Protein AF-A0A1J4TB23-F1 (afdb_monomer)

Organism: NCBI:txid1805146

Radius of gyration: 20.61 Å; Cα contacts (8 Å, |Δi|>4): 40; chains: 1; bounding box: 50×22×48 Å

Sequence (136 aa):
MDNKYSIIGLITKGLVIFFAFLVTYMAITGGWLDDIEKFMELLIPILIFGILFLIKLKLAYNDSKLRKIGNNIRIVLYLDYFDKIKFDFIIYLTPIAIILIPKIMGSENSLANIIQALVVFLIMFFWEKYIFNKEE

pLDDT: mean 73.36, std 10.82, range [39.34, 86.88]

Mean predicted aligned error: 14.03 Å

Secondary structure (DSSP, 8-state):
--HHHHHHHHHHHHHHHHHHHHHHHHHHHS-HHHHHHHHHHHHHHHHHHHHHHHHHHHHHHHHHHHHHHS--------S-HHHHHHHHHHHHHHHHHHHHHHHHTT----HHHHHHHHHHHHHHHHHHHHHHTT--

Solvent-accessible surface area (backbone atoms only — not comparable to full-atom values): 7717 Å² total; per-residue (Å²): 137,62,68,65,61,52,52,54,52,51,52,51,52,51,51,51,51,51,48,52,49,51,53,51,54,41,64,70,68,71,51,48,65,64,54,48,49,58,49,49,65,56,45,51,61,50,50,54,46,49,50,52,50,51,53,50,52,53,49,54,51,51,53,55,54,54,52,69,70,48,88,66,93,71,75,93,64,99,60,55,73,66,53,56,51,52,51,52,49,48,50,54,45,50,31,49,46,54,55,47,52,42,52,74,71,72,38,78,84,46,72,65,43,56,51,50,21,51,51,52,33,51,53,46,51,52,49,50,46,60,62,58,61,75,74,110

Foldseek 3Di:
DPVVVVVVVVVVVVVVVVVVVVVVVLVVVVCVPVVVVVVVVLVVLVVVLVVVLVVVVVVVVVVVVVCVVVVPPDDDDPQPVVNVVVLSVCLSVVLSCLQVVCVVVVHDRDPVSNVVSVVSSVVSVVVSCVVCVVVD

Structure (mmCIF, N/CA/C/O backbone):
data_AF-A0A1J4TB23-F1
#
_entry.id   AF-A0A1J4TB23-F1
#
loop_
_atom_site.group_PDB
_atom_site.id
_atom_site.type_symbol
_atom_site.label_atom_id
_atom_site.label_alt_id
_atom_site.label_comp_id
_atom_site.label_asym_id
_atom_site.label_entity_id
_atom_site.label_seq_id
_atom_site.pdbx_PDB_ins_code
_atom_site.Cartn_x
_atom_site.Cartn_y
_atom_site.Cartn_z
_atom_site.occupancy
_atom_site.B_iso_or_equiv
_atom_site.auth_seq_id
_atom_site.auth_comp_id
_atom_site.auth_asym_id
_atom_site.auth_atom_id
_atom_site.pdbx_PDB_model_num
ATOM 1 N N . MET A 1 1 ? 19.474 -1.660 27.752 1.00 54.38 1 MET A N 1
ATOM 2 C CA . MET A 1 1 ? 18.434 -1.029 26.897 1.00 54.38 1 MET A CA 1
ATOM 3 C C . MET A 1 1 ? 18.935 -0.914 25.447 1.00 54.38 1 MET A C 1
ATOM 5 O O . MET A 1 1 ? 18.445 -0.094 24.683 1.00 54.38 1 MET A O 1
ATOM 9 N N . ASP A 1 2 ? 19.864 -1.788 25.036 1.00 59.53 2 ASP A N 1
ATOM 10 C CA . ASP A 1 2 ? 20.794 -1.510 23.927 1.00 59.53 2 ASP A CA 1
ATOM 11 C C . ASP A 1 2 ? 20.466 -2.261 22.630 1.00 59.53 2 ASP A C 1
ATOM 13 O O . ASP A 1 2 ? 20.918 -1.891 21.549 1.00 59.53 2 ASP A O 1
ATOM 17 N N . ASN A 1 3 ? 19.613 -3.286 22.704 1.00 59.66 3 ASN A N 1
ATOM 18 C CA . ASN A 1 3 ? 19.351 -4.155 21.557 1.00 59.66 3 ASN A CA 1
ATOM 19 C C . ASN A 1 3 ? 18.455 -3.491 20.486 1.00 59.66 3 ASN A C 1
ATOM 21 O O . ASN A 1 3 ? 18.613 -3.738 19.294 1.00 59.66 3 ASN A O 1
ATOM 25 N N . LYS A 1 4 ? 17.548 -2.581 20.881 1.00 58.66 4 LYS A N 1
ATOM 26 C CA . LYS A 1 4 ? 16.651 -1.879 19.937 1.00 58.66 4 LYS A CA 1
ATOM 27 C C . LYS A 1 4 ? 17.391 -0.889 19.031 1.00 58.66 4 LYS A C 1
ATOM 29 O O . LYS A 1 4 ? 17.078 -0.813 17.846 1.00 58.66 4 LYS A O 1
ATOM 34 N N . TYR A 1 5 ? 18.381 -0.167 19.556 1.00 63.56 5 TYR A N 1
ATOM 35 C CA . TYR A 1 5 ? 19.152 0.809 18.775 1.00 63.56 5 TYR A CA 1
ATOM 36 C C . TYR A 1 5 ? 20.113 0.132 17.788 1.00 63.56 5 TYR A C 1
ATOM 38 O O . TYR A 1 5 ? 20.321 0.644 16.690 1.00 63.56 5 TYR A O 1
ATOM 46 N N . SER A 1 6 ? 20.611 -1.061 18.129 1.00 69.19 6 SER A N 1
ATOM 47 C CA . SER A 1 6 ? 21.417 -1.893 17.226 1.00 69.19 6 SER A CA 1
ATOM 48 C C . SER A 1 6 ? 20.612 -2.372 16.010 1.00 69.19 6 SER A C 1
ATOM 50 O O . SER A 1 6 ? 21.057 -2.231 14.872 1.00 69.19 6 SER A O 1
ATOM 52 N N . ILE A 1 7 ? 19.378 -2.843 16.228 1.00 74.12 7 ILE A N 1
ATOM 53 C CA . ILE A 1 7 ? 18.493 -3.322 15.152 1.00 74.12 7 ILE A CA 1
ATOM 54 C C . ILE A 1 7 ? 18.088 -2.177 14.213 1.00 74.12 7 ILE A C 1
ATOM 56 O O . ILE A 1 7 ? 18.168 -2.325 12.996 1.00 74.12 7 ILE A O 1
ATOM 60 N N . ILE A 1 8 ? 17.715 -1.011 14.754 1.00 77.62 8 ILE A N 1
ATOM 61 C CA . ILE A 1 8 ? 17.370 0.171 13.942 1.00 77.62 8 ILE A CA 1
ATOM 62 C C . ILE A 1 8 ? 18.583 0.640 13.121 1.00 77.62 8 ILE A C 1
ATOM 64 O O . ILE A 1 8 ? 18.438 0.986 11.947 1.00 77.62 8 ILE A O 1
ATOM 68 N N . GLY A 1 9 ? 19.785 0.598 13.704 1.00 80.06 9 GLY A N 1
ATOM 69 C CA . GLY A 1 9 ? 21.041 0.906 13.016 1.00 80.06 9 GLY A CA 1
ATOM 70 C C . GLY A 1 9 ? 21.375 -0.075 11.887 1.00 80.06 9 GLY A C 1
ATOM 71 O O . GLY A 1 9 ? 21.896 0.322 10.847 1.00 80.06 9 GLY A O 1
ATOM 72 N N . LEU A 1 10 ? 21.051 -1.357 12.061 1.00 82.50 10 LEU A N 1
ATOM 73 C CA . LEU A 1 10 ? 21.256 -2.382 11.040 1.00 82.50 10 LEU A CA 1
ATOM 74 C C . LEU A 1 10 ? 20.271 -2.217 9.871 1.00 82.50 10 LEU A C 1
ATOM 76 O O . LEU A 1 10 ? 20.676 -2.276 8.712 1.00 82.50 10 LEU A O 1
ATOM 80 N N . ILE A 1 11 ? 19.001 -1.925 10.175 1.00 82.38 11 ILE A N 1
ATOM 81 C CA . ILE A 1 11 ? 17.952 -1.661 9.176 1.00 82.38 11 ILE A CA 1
ATOM 82 C C . ILE A 1 11 ? 18.280 -0.406 8.360 1.00 82.38 11 ILE A C 1
ATOM 84 O O . ILE A 1 11 ? 18.194 -0.428 7.136 1.00 82.38 11 ILE A O 1
ATOM 88 N N . THR A 1 12 ? 18.701 0.678 9.016 1.00 83.75 12 THR A N 1
ATOM 89 C CA . THR A 1 12 ? 19.060 1.931 8.328 1.00 83.75 12 THR A CA 1
ATOM 90 C C . THR A 1 12 ? 20.279 1.765 7.428 1.00 83.75 12 THR A C 1
ATOM 92 O O . THR A 1 12 ? 20.247 2.209 6.284 1.00 83.75 12 THR A O 1
ATOM 95 N N . LYS A 1 13 ? 21.325 1.062 7.878 1.00 85.56 13 LYS A N 1
ATOM 96 C CA . LYS A 1 13 ? 22.486 0.741 7.029 1.00 85.56 13 LYS A CA 1
ATOM 97 C C . LYS A 1 13 ? 22.103 -0.143 5.842 1.00 85.56 13 LYS A C 1
ATOM 99 O O . LYS A 1 13 ? 22.542 0.126 4.728 1.00 85.56 13 LYS A O 1
ATOM 104 N N . GLY A 1 14 ? 21.255 -1.148 6.063 1.00 85.31 14 GLY A N 1
ATOM 105 C CA . GLY A 1 14 ? 20.725 -1.999 4.997 1.00 85.31 14 GLY A CA 1
ATOM 106 C C . GLY A 1 14 ? 19.942 -1.203 3.951 1.00 85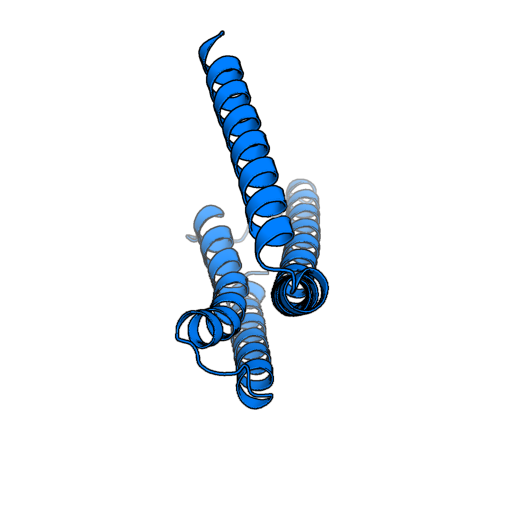.31 14 GLY A C 1
ATOM 107 O O . GLY A 1 14 ? 20.175 -1.370 2.758 1.00 85.31 14 GLY A O 1
ATOM 108 N N . LEU A 1 15 ? 19.085 -0.275 4.390 1.00 85.31 15 LEU A N 1
ATOM 109 C CA . LEU A 1 15 ? 18.337 0.617 3.501 1.00 85.31 15 LEU A CA 1
ATOM 110 C C . LEU A 1 15 ? 19.251 1.529 2.681 1.00 85.31 15 LEU A C 1
ATOM 112 O O . LEU A 1 15 ? 19.015 1.694 1.489 1.00 85.31 15 LEU A O 1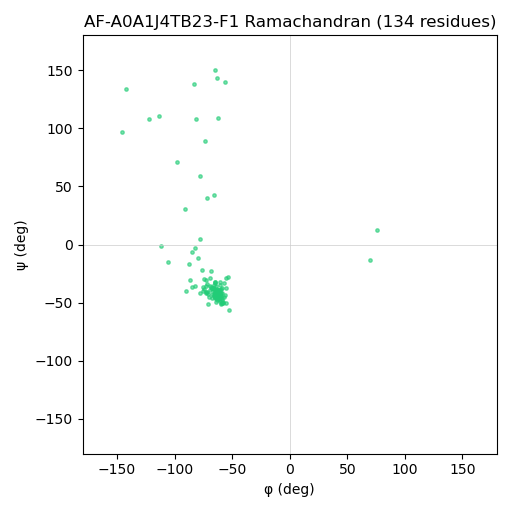
ATOM 116 N N . VAL A 1 16 ? 20.304 2.089 3.284 1.00 86.81 16 VAL A N 1
ATOM 117 C CA . VAL A 1 16 ? 21.268 2.947 2.573 1.00 86.81 16 VAL A CA 1
ATOM 118 C C . VAL A 1 16 ? 22.041 2.155 1.518 1.00 86.81 16 VAL A C 1
ATOM 120 O O . VAL A 1 16 ? 22.184 2.625 0.393 1.00 86.81 16 VAL A O 1
ATOM 123 N N . ILE A 1 17 ? 22.502 0.943 1.848 1.00 86.75 17 ILE A N 1
ATOM 124 C CA . ILE A 1 17 ? 23.205 0.064 0.898 1.00 86.75 17 ILE A CA 1
ATOM 125 C C . ILE A 1 17 ? 22.274 -0.341 -0.248 1.00 86.75 17 ILE A C 1
ATOM 127 O O . ILE A 1 17 ? 22.677 -0.300 -1.408 1.00 86.75 17 ILE A O 1
ATOM 131 N N . PHE A 1 18 ? 21.021 -0.678 0.063 1.00 82.00 18 PHE A N 1
ATOM 132 C CA . PHE A 1 18 ? 20.007 -0.990 -0.938 1.00 82.00 18 PHE A CA 1
ATOM 133 C C . PHE A 1 18 ? 19.760 0.198 -1.874 1.00 82.00 18 PHE A C 1
ATOM 135 O O . PHE A 1 18 ? 19.790 0.026 -3.088 1.00 82.00 18 PHE A O 1
ATOM 142 N N . PHE A 1 19 ? 19.609 1.411 -1.332 1.00 82.88 19 PHE A N 1
ATOM 143 C CA . PHE A 1 19 ? 19.437 2.626 -2.132 1.00 82.88 19 PHE A CA 1
ATOM 144 C C . PHE A 1 19 ? 20.651 2.912 -3.023 1.00 82.88 19 PHE A C 1
ATOM 146 O O . PHE A 1 19 ? 20.488 3.215 -4.200 1.00 82.88 19 PHE A O 1
ATOM 153 N N . ALA A 1 20 ? 21.867 2.776 -2.491 1.00 83.88 20 ALA A N 1
ATOM 154 C CA . ALA A 1 20 ? 23.099 2.982 -3.249 1.00 83.88 20 ALA A CA 1
ATOM 155 C C . ALA A 1 20 ? 23.254 1.964 -4.390 1.00 83.88 20 ALA A C 1
ATOM 157 O O . ALA A 1 20 ? 23.637 2.329 -5.503 1.00 83.88 20 ALA A O 1
ATOM 158 N N . PHE A 1 21 ? 22.917 0.698 -4.134 1.00 84.25 21 PHE A N 1
ATOM 159 C CA . PHE A 1 21 ? 22.884 -0.350 -5.151 1.00 84.25 21 PHE A CA 1
ATOM 160 C C . PHE A 1 21 ? 21.856 -0.040 -6.242 1.00 84.25 21 PHE A C 1
ATOM 162 O O . PHE A 1 21 ? 22.182 -0.126 -7.420 1.00 84.25 21 PHE A O 1
ATOM 169 N N . LEU A 1 22 ? 20.650 0.383 -5.860 1.00 78.75 22 LEU A N 1
ATOM 170 C CA . LEU A 1 22 ? 19.567 0.719 -6.784 1.00 78.75 22 LEU A CA 1
ATOM 171 C C . LEU A 1 22 ? 19.955 1.902 -7.684 1.00 78.75 22 LEU A C 1
ATOM 173 O O . LEU A 1 22 ? 19.815 1.815 -8.899 1.00 78.75 22 LEU A O 1
ATOM 177 N N . VAL A 1 23 ? 20.556 2.950 -7.111 1.00 78.25 23 VAL A N 1
ATOM 178 C CA . VAL A 1 23 ? 21.074 4.112 -7.857 1.00 78.25 23 VAL A CA 1
ATOM 179 C C . VAL A 1 23 ? 22.200 3.714 -8.814 1.00 78.25 23 VAL A C 1
ATOM 181 O O . VAL A 1 23 ? 22.232 4.177 -9.950 1.00 78.25 23 VAL A O 1
ATOM 184 N N . THR A 1 24 ? 23.112 2.839 -8.387 1.00 78.19 24 THR A N 1
ATOM 185 C CA . THR A 1 24 ? 24.252 2.410 -9.216 1.00 78.19 24 THR A CA 1
ATOM 186 C C . THR A 1 24 ? 23.804 1.478 -10.342 1.00 78.19 24 THR A C 1
ATOM 188 O O . THR A 1 24 ? 24.240 1.634 -11.478 1.00 78.19 24 THR A O 1
ATOM 191 N N . TYR A 1 25 ? 22.893 0.547 -10.055 1.00 77.25 25 TYR A N 1
ATOM 192 C CA . TYR A 1 25 ? 22.250 -0.305 -11.054 1.00 77.25 25 TYR A CA 1
ATOM 193 C C . TYR A 1 25 ? 21.515 0.539 -12.105 1.00 77.25 25 TYR A C 1
ATOM 195 O O . TYR A 1 25 ? 21.732 0.349 -13.299 1.00 77.25 25 TYR A O 1
ATOM 203 N N . MET A 1 26 ? 20.742 1.538 -11.662 1.00 68.00 26 MET A N 1
ATOM 204 C CA . MET A 1 26 ? 20.029 2.477 -12.536 1.00 68.00 26 MET A CA 1
ATOM 205 C C . MET A 1 26 ? 20.957 3.375 -13.367 1.00 68.00 26 MET A C 1
ATOM 207 O O . MET A 1 26 ? 20.626 3.716 -14.501 1.00 68.00 26 MET A O 1
ATOM 211 N N . ALA A 1 27 ? 22.125 3.753 -12.840 1.00 72.44 27 ALA A N 1
ATOM 212 C CA . ALA A 1 27 ? 23.111 4.538 -13.584 1.00 72.44 27 ALA A CA 1
ATOM 213 C C . ALA A 1 27 ? 23.768 3.738 -14.724 1.00 72.44 27 ALA A C 1
ATOM 215 O O . ALA A 1 27 ? 24.168 4.320 -15.730 1.00 72.44 27 ALA A O 1
ATOM 216 N N . ILE A 1 28 ? 23.871 2.412 -14.583 1.00 75.81 28 ILE A N 1
ATOM 217 C CA . ILE A 1 28 ? 24.505 1.525 -15.570 1.00 75.81 28 ILE A CA 1
ATOM 218 C C . ILE A 1 28 ? 23.545 1.175 -16.717 1.00 75.81 28 ILE A C 1
ATOM 220 O O . ILE A 1 28 ? 23.981 1.059 -17.860 1.00 75.81 28 ILE A O 1
ATOM 224 N N . THR A 1 29 ? 22.248 1.015 -16.446 1.00 70.81 29 THR A N 1
ATOM 225 C CA . THR A 1 29 ? 21.257 0.609 -17.460 1.00 70.81 29 THR A CA 1
ATOM 226 C C . THR A 1 29 ? 20.791 1.743 -18.375 1.00 70.81 29 THR A C 1
ATOM 228 O O . THR A 1 29 ? 20.169 1.467 -19.397 1.00 70.81 29 THR A O 1
ATOM 231 N N . GLY A 1 30 ? 21.094 3.009 -18.067 1.00 68.56 30 GLY A N 1
ATOM 232 C CA . GLY A 1 30 ? 20.860 4.160 -18.955 1.00 68.56 30 GLY A CA 1
ATOM 233 C C . GLY A 1 30 ? 19.388 4.552 -19.193 1.00 68.56 30 GLY A C 1
ATOM 234 O O . GLY A 1 30 ? 19.138 5.661 -19.654 1.00 68.56 30 GLY A O 1
ATOM 235 N N . GLY A 1 31 ? 18.420 3.705 -18.825 1.00 72.25 31 GLY A N 1
ATOM 236 C CA . GLY A 1 31 ? 16.964 3.919 -18.932 1.00 72.25 31 GLY A CA 1
ATOM 237 C C . GLY A 1 31 ? 16.312 4.552 -17.695 1.00 72.25 31 GLY A C 1
ATOM 238 O O . GLY A 1 31 ? 15.160 4.270 -17.381 1.00 72.25 31 GLY A O 1
ATOM 239 N N . TRP A 1 32 ? 17.054 5.383 -16.958 1.00 69.38 32 TRP A N 1
ATOM 240 C CA . TRP A 1 32 ? 16.665 5.905 -15.640 1.00 69.38 32 TRP A CA 1
ATOM 241 C C . TRP A 1 32 ? 15.306 6.618 -15.612 1.00 69.38 32 TRP A C 1
ATOM 243 O O . TRP A 1 32 ? 14.574 6.480 -14.637 1.00 69.38 32 TRP A O 1
ATOM 253 N N . LEU A 1 33 ? 14.953 7.360 -16.664 1.00 69.94 33 LEU A N 1
ATOM 254 C CA . LEU A 1 33 ? 13.665 8.053 -16.734 1.00 69.94 33 LEU A CA 1
ATOM 255 C C . LEU A 1 33 ? 12.500 7.073 -16.894 1.00 69.94 33 LEU A C 1
ATOM 257 O O . LEU A 1 33 ? 11.538 7.177 -16.139 1.00 69.94 33 LEU A O 1
ATOM 261 N N . ASP A 1 34 ? 12.626 6.083 -17.778 1.00 76.50 34 ASP A N 1
ATOM 262 C CA . ASP A 1 34 ? 11.566 5.103 -18.048 1.00 76.50 34 ASP A CA 1
ATOM 263 C C . ASP A 1 34 ? 11.310 4.194 -16.833 1.00 76.50 34 ASP A C 1
ATOM 265 O O . ASP A 1 34 ? 10.171 3.835 -16.527 1.00 76.50 34 ASP A O 1
ATOM 269 N N . ASP A 1 35 ? 12.366 3.826 -16.104 1.00 73.25 35 ASP A N 1
ATOM 270 C CA . ASP A 1 35 ? 12.249 2.991 -14.907 1.00 73.25 35 ASP A CA 1
ATOM 271 C C . ASP A 1 35 ? 11.696 3.777 -13.705 1.00 73.25 35 ASP A C 1
ATOM 273 O O . ASP A 1 35 ? 10.893 3.240 -12.934 1.00 73.25 35 ASP A O 1
ATOM 277 N N . ILE A 1 36 ? 12.060 5.059 -13.560 1.00 74.62 36 ILE A N 1
ATOM 278 C CA . ILE A 1 36 ? 11.457 5.956 -12.560 1.00 74.62 36 ILE A CA 1
ATOM 279 C C . ILE A 1 36 ? 9.985 6.201 -12.888 1.00 74.62 36 ILE A C 1
ATOM 281 O O . ILE A 1 36 ? 9.158 6.161 -11.983 1.00 74.62 36 ILE A O 1
ATOM 285 N N . GLU A 1 37 ? 9.637 6.411 -14.155 1.00 77.69 37 GLU A N 1
ATOM 286 C CA . GLU A 1 37 ? 8.254 6.585 -14.597 1.00 77.69 37 GLU A CA 1
ATOM 287 C C . GLU A 1 37 ? 7.410 5.355 -14.238 1.00 77.69 37 GLU A C 1
ATOM 289 O O . GLU A 1 37 ? 6.411 5.473 -13.524 1.00 77.69 37 GLU A O 1
ATOM 294 N N . LYS A 1 38 ? 7.879 4.148 -14.577 1.00 72.25 38 LYS A N 1
ATOM 295 C CA . LYS A 1 38 ? 7.211 2.885 -14.212 1.00 72.25 38 LYS A CA 1
ATOM 296 C C . LYS A 1 38 ? 7.092 2.674 -12.703 1.00 72.25 38 LYS A C 1
ATOM 298 O O . LYS A 1 38 ? 6.113 2.065 -12.248 1.00 72.25 38 LYS A O 1
ATOM 303 N N . PHE A 1 39 ? 8.081 3.127 -11.931 1.00 73.12 39 PHE A N 1
ATOM 304 C CA . PHE A 1 39 ? 8.077 3.069 -10.469 1.00 73.12 39 PHE A CA 1
ATOM 305 C C . PHE A 1 39 ? 7.093 4.076 -9.860 1.00 73.12 39 PHE A C 1
ATOM 307 O O . PHE A 1 39 ? 6.340 3.738 -8.945 1.00 73.12 39 PHE A O 1
ATOM 314 N N . MET A 1 40 ? 7.029 5.288 -10.407 1.00 75.06 40 MET A N 1
ATOM 315 C CA . MET A 1 40 ? 6.073 6.317 -10.010 1.00 75.06 40 MET A CA 1
ATOM 316 C C . MET A 1 40 ? 4.635 5.895 -10.321 1.00 75.06 40 MET A C 1
ATOM 318 O O . MET A 1 40 ? 3.768 6.027 -9.459 1.00 75.06 40 MET A O 1
ATOM 322 N N . GLU A 1 41 ? 4.384 5.285 -11.481 1.00 77.38 41 GLU A N 1
ATOM 323 C CA . GLU A 1 41 ? 3.087 4.684 -11.821 1.00 77.38 41 GLU A CA 1
ATOM 324 C C . GLU A 1 41 ? 2.634 3.614 -10.818 1.00 77.38 41 GLU A C 1
ATOM 326 O O . GLU A 1 41 ? 1.439 3.445 -10.584 1.00 77.38 41 GLU A O 1
ATOM 331 N N . LEU A 1 42 ? 3.574 2.870 -10.226 1.00 72.94 42 LEU A N 1
ATOM 332 C CA . LEU A 1 42 ? 3.296 1.894 -9.165 1.00 72.94 42 LEU A CA 1
ATOM 333 C C . LEU A 1 42 ? 3.008 2.568 -7.823 1.00 72.94 42 LEU A C 1
ATOM 335 O O . LEU A 1 42 ? 2.127 2.130 -7.084 1.00 72.94 42 LEU A O 1
ATOM 339 N N . LEU A 1 43 ? 3.750 3.626 -7.501 1.00 77.31 43 LEU A N 1
ATOM 340 C CA . LEU A 1 43 ? 3.622 4.341 -6.236 1.00 77.31 43 LEU A CA 1
ATOM 341 C C . LEU A 1 43 ? 2.315 5.121 -6.125 1.00 77.31 43 LEU A C 1
ATOM 343 O O . LEU A 1 43 ? 1.756 5.183 -5.034 1.00 77.31 43 LEU A O 1
ATOM 347 N N . ILE A 1 44 ? 1.816 5.696 -7.221 1.00 78.94 44 ILE A N 1
ATOM 348 C CA . ILE A 1 44 ? 0.591 6.509 -7.225 1.00 78.94 44 ILE A CA 1
ATOM 349 C C . ILE A 1 44 ? -0.607 5.772 -6.594 1.00 78.94 44 ILE A C 1
ATOM 351 O O . ILE A 1 44 ? -1.160 6.287 -5.620 1.00 78.94 44 ILE A O 1
ATOM 355 N N . PRO A 1 45 ? -1.018 4.574 -7.057 1.00 76.38 45 PRO A N 1
ATOM 356 C CA . PRO A 1 45 ? -2.143 3.863 -6.454 1.00 76.38 45 PRO A CA 1
ATOM 357 C C . PRO A 1 45 ? -1.868 3.466 -4.998 1.00 76.38 45 PRO A C 1
ATOM 359 O O . PRO A 1 45 ? -2.752 3.611 -4.155 1.00 76.38 45 PRO A O 1
ATOM 362 N N . ILE A 1 46 ? -0.642 3.045 -4.666 1.00 77.94 46 ILE A N 1
ATOM 363 C CA . ILE A 1 46 ? -0.253 2.702 -3.287 1.00 77.94 46 ILE A CA 1
ATOM 364 C C . ILE A 1 46 ? -0.402 3.919 -2.364 1.00 77.94 46 ILE A C 1
ATOM 366 O O . ILE A 1 46 ? -0.934 3.797 -1.261 1.00 77.94 46 ILE A O 1
ATOM 370 N N . LEU A 1 47 ? 0.021 5.100 -2.820 1.00 79.56 47 LEU A N 1
ATOM 371 C CA . LEU A 1 47 ? -0.112 6.354 -2.083 1.00 79.56 47 LEU A CA 1
ATOM 372 C C . LEU A 1 47 ? -1.578 6.747 -1.903 1.00 79.56 47 LEU A C 1
ATOM 374 O O . LEU A 1 47 ? -1.964 7.114 -0.796 1.00 79.56 47 LEU A O 1
ATOM 378 N N . ILE A 1 48 ? -2.407 6.631 -2.945 1.00 78.56 48 ILE A N 1
ATOM 379 C CA . ILE A 1 48 ? -3.841 6.946 -2.865 1.00 78.56 48 ILE A CA 1
ATOM 380 C C . ILE A 1 48 ? -4.524 6.059 -1.817 1.00 78.56 48 ILE A C 1
ATOM 382 O O . ILE A 1 48 ? -5.185 6.572 -0.910 1.00 78.56 48 ILE A O 1
ATOM 386 N N . PHE A 1 49 ? -4.327 4.739 -1.883 1.00 77.88 49 PHE A N 1
ATOM 387 C CA . PHE A 1 49 ? -4.920 3.816 -0.912 1.00 77.88 49 PHE A CA 1
ATOM 388 C C . PHE A 1 49 ? -4.331 3.989 0.492 1.00 77.88 49 PHE A C 1
ATOM 390 O O . PHE A 1 49 ? -5.073 3.945 1.473 1.00 77.88 49 PHE A O 1
ATOM 397 N N . GLY A 1 50 ? -3.029 4.258 0.603 1.00 79.44 50 GLY A N 1
ATOM 398 C CA . GLY A 1 50 ? -2.369 4.541 1.875 1.00 79.44 50 GLY A CA 1
ATOM 399 C C . GLY A 1 50 ? -2.908 5.801 2.555 1.00 79.44 50 GLY A C 1
ATOM 400 O O . GLY A 1 50 ? -3.196 5.784 3.750 1.00 79.44 50 GLY A O 1
ATOM 401 N N . ILE A 1 51 ? -3.117 6.885 1.803 1.00 81.38 51 ILE A N 1
ATOM 402 C CA . ILE A 1 51 ? -3.705 8.125 2.326 1.00 81.38 51 ILE A CA 1
ATOM 403 C C . ILE A 1 51 ? -5.149 7.884 2.778 1.00 81.38 51 ILE A C 1
ATOM 405 O O . ILE A 1 51 ? -5.515 8.299 3.878 1.00 81.38 51 ILE A O 1
ATOM 409 N N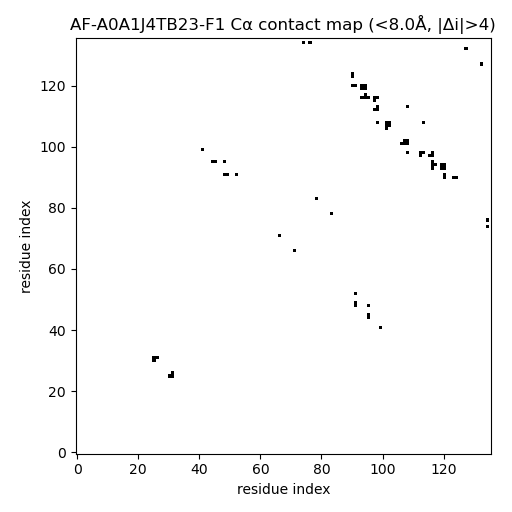 . LEU A 1 52 ? -5.961 7.180 1.980 1.00 78.62 52 LEU A N 1
ATOM 410 C CA . LEU A 1 52 ? -7.334 6.830 2.360 1.00 78.62 52 LEU A CA 1
ATOM 411 C C . LEU A 1 52 ? -7.377 5.997 3.649 1.00 78.62 52 LEU A C 1
ATOM 413 O O . LEU A 1 52 ? -8.204 6.265 4.523 1.00 78.62 52 LEU A O 1
ATOM 417 N N . PHE A 1 53 ? -6.460 5.040 3.799 1.00 79.94 53 PHE A N 1
ATOM 418 C CA . PHE A 1 53 ? -6.314 4.248 5.018 1.00 79.94 53 PHE A CA 1
ATOM 419 C C . PHE A 1 53 ? -5.962 5.120 6.230 1.00 79.94 53 PHE A C 1
ATOM 421 O O . PHE A 1 53 ? -6.602 5.012 7.275 1.00 79.94 53 PHE A O 1
ATOM 428 N N . LEU A 1 54 ? -4.999 6.039 6.093 1.00 79.06 54 LEU A N 1
ATOM 429 C CA . LEU A 1 54 ? -4.610 6.952 7.174 1.00 79.06 54 LEU A CA 1
ATOM 430 C C . LEU A 1 54 ? -5.745 7.901 7.582 1.00 79.06 54 LEU A C 1
ATOM 432 O O . LEU A 1 54 ? -5.942 8.142 8.775 1.00 79.06 54 LEU A O 1
ATOM 436 N N . ILE A 1 55 ? -6.508 8.424 6.615 1.00 83.00 55 ILE A N 1
ATOM 437 C CA . ILE A 1 55 ? -7.684 9.262 6.888 1.00 83.00 55 ILE A CA 1
ATOM 438 C C . ILE A 1 55 ? -8.710 8.466 7.694 1.00 83.00 55 ILE A C 1
ATOM 440 O O . ILE A 1 55 ? -9.166 8.943 8.734 1.00 83.00 55 ILE A O 1
ATOM 444 N N . LYS A 1 56 ? -9.034 7.240 7.266 1.00 75.81 56 LYS A N 1
ATOM 445 C CA . LYS A 1 56 ? -9.979 6.384 7.987 1.00 75.81 56 LYS A CA 1
ATOM 446 C C . LYS A 1 56 ? -9.488 6.055 9.398 1.00 75.81 56 LYS A C 1
ATOM 448 O O . LYS A 1 56 ? -10.258 6.165 10.348 1.00 75.81 56 LYS A O 1
ATOM 453 N N . LEU A 1 57 ? -8.206 5.727 9.555 1.00 76.50 57 LEU A N 1
ATOM 454 C CA . LEU A 1 57 ? -7.608 5.425 10.857 1.00 76.50 57 LEU A CA 1
ATOM 455 C C . LEU A 1 57 ? -7.695 6.628 1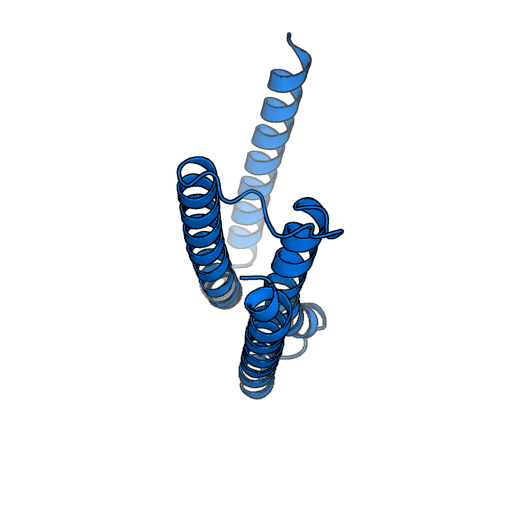1.808 1.00 76.50 57 LEU A C 1
ATOM 457 O O . LEU A 1 57 ? -8.016 6.470 12.987 1.00 76.50 57 LEU A O 1
ATOM 461 N N . LYS A 1 58 ? -7.485 7.845 11.292 1.00 79.06 58 LYS A N 1
ATOM 462 C CA . LYS A 1 58 ? -7.654 9.086 12.059 1.00 79.06 58 LYS A CA 1
ATOM 463 C C . LYS A 1 58 ? -9.107 9.308 12.495 1.00 79.06 58 LYS A C 1
ATOM 465 O O . LYS A 1 58 ? -9.328 9.716 13.635 1.00 79.06 58 LYS A O 1
ATOM 470 N N . LEU A 1 59 ? -10.078 9.043 11.618 1.00 79.44 59 LEU A N 1
ATOM 471 C CA . LEU A 1 59 ? -11.506 9.145 11.944 1.00 79.44 59 LEU A CA 1
ATOM 472 C C . LEU A 1 59 ? -11.898 8.130 13.029 1.00 79.44 59 LEU A C 1
ATOM 474 O O . LEU A 1 59 ? -12.407 8.528 14.073 1.00 79.44 59 LEU A O 1
ATOM 478 N N . ALA A 1 60 ? -11.523 6.858 12.860 1.00 71.88 60 ALA A N 1
ATOM 479 C CA . ALA A 1 60 ? -11.794 5.799 13.834 1.00 71.88 60 ALA A CA 1
ATOM 480 C C . ALA A 1 60 ? -11.169 6.080 15.215 1.00 71.88 60 ALA A C 1
ATOM 482 O O . ALA A 1 60 ? -11.787 5.827 16.255 1.00 71.88 60 ALA A O 1
ATOM 483 N N . TYR A 1 61 ? -9.954 6.643 15.252 1.00 75.12 61 TYR A N 1
ATOM 484 C CA . TYR A 1 61 ? -9.316 7.047 16.506 1.00 75.12 61 TYR A CA 1
ATOM 485 C C . TYR A 1 61 ? -10.102 8.159 17.215 1.00 75.12 61 TYR A C 1
ATOM 487 O O . TYR A 1 61 ? -10.340 8.066 18.422 1.00 75.12 61 TYR A O 1
ATOM 495 N N . ASN A 1 62 ? -10.551 9.181 16.480 1.00 71.19 62 ASN A N 1
ATOM 496 C CA . ASN A 1 62 ? -11.351 10.267 17.046 1.00 71.19 62 ASN A CA 1
ATOM 497 C C . ASN A 1 62 ? -12.706 9.778 17.578 1.00 71.19 62 ASN A C 1
ATOM 499 O O . ASN A 1 62 ? -13.078 10.153 18.693 1.00 71.19 62 ASN A O 1
ATOM 503 N N . ASP A 1 63 ? -13.389 8.892 16.852 1.00 68.38 63 ASP A N 1
ATOM 504 C CA . ASP A 1 63 ? -14.677 8.335 17.280 1.00 68.38 63 ASP A CA 1
ATOM 505 C C . ASP A 1 63 ? -14.533 7.489 18.551 1.00 68.38 63 ASP A C 1
ATOM 507 O O . ASP A 1 63 ? -15.312 7.628 19.497 1.00 68.38 63 ASP A O 1
ATOM 511 N N . SER A 1 64 ? -13.472 6.680 18.650 1.00 66.62 64 SER A N 1
ATOM 512 C CA . SER A 1 64 ? -13.189 5.903 19.865 1.00 66.62 64 SER A CA 1
ATOM 513 C C . SER A 1 64 ? -12.870 6.786 21.083 1.00 66.62 64 SER A C 1
ATOM 515 O O . SER A 1 64 ? -13.218 6.437 22.214 1.00 66.62 64 SER A O 1
ATOM 517 N N . LYS A 1 65 ? -12.249 7.958 20.878 1.00 62.75 65 LYS A N 1
ATOM 518 C CA . LYS A 1 65 ? -11.945 8.917 21.951 1.00 62.75 65 LYS A CA 1
ATOM 519 C C . LYS A 1 65 ? -13.209 9.610 22.465 1.00 62.75 65 LYS A C 1
ATOM 521 O O . LYS A 1 65 ? -13.354 9.762 23.676 1.00 62.75 65 LYS A O 1
ATOM 526 N N . LEU A 1 66 ? -14.129 9.982 21.575 1.00 65.31 66 LEU A N 1
ATOM 527 C CA . LEU A 1 66 ? -15.417 10.584 21.943 1.00 65.31 66 LEU A CA 1
ATOM 528 C C . LEU A 1 66 ? -16.322 9.582 22.685 1.00 65.31 66 LEU A C 1
ATOM 530 O O . LEU A 1 66 ? -16.949 9.946 23.681 1.00 65.31 66 LEU A O 1
ATOM 534 N N . ARG A 1 67 ? -16.300 8.299 22.294 1.00 63.41 67 ARG A N 1
ATOM 535 C CA . ARG A 1 67 ? -17.024 7.203 22.973 1.00 63.41 67 ARG A CA 1
ATOM 536 C C . ARG A 1 67 ? -16.479 6.848 24.364 1.00 63.41 67 ARG A C 1
ATOM 538 O O . ARG A 1 67 ? -17.215 6.303 25.171 1.00 63.41 67 ARG A O 1
ATOM 545 N N . LYS A 1 68 ? -15.216 7.160 24.681 1.00 61.22 68 LYS A N 1
ATOM 546 C CA . LYS A 1 68 ? -14.673 7.015 26.051 1.00 61.22 68 LYS A CA 1
ATOM 547 C C . LYS A 1 68 ? -15.134 8.124 27.003 1.00 61.22 68 LYS A C 1
ATOM 549 O O . LYS A 1 68 ? -15.075 7.938 28.213 1.00 61.22 68 LYS A O 1
ATOM 554 N N . ILE A 1 69 ? -15.550 9.273 26.465 1.00 62.09 69 ILE A N 1
ATOM 555 C CA . ILE A 1 69 ? -15.994 10.442 27.239 1.00 62.09 69 ILE A CA 1
ATOM 556 C C . ILE A 1 69 ? -17.504 10.367 27.503 1.00 62.09 69 ILE A C 1
ATOM 558 O O . ILE A 1 69 ? -17.954 10.662 28.608 1.00 62.09 69 ILE A O 1
ATOM 562 N N . GLY A 1 70 ? -18.293 9.932 26.517 1.00 54.94 70 GLY A N 1
ATOM 563 C CA . GLY A 1 70 ? -19.697 9.581 26.721 1.00 54.94 70 GLY A CA 1
ATOM 564 C C . GLY A 1 70 ? -19.789 8.172 27.293 1.00 54.94 70 GLY A C 1
ATOM 565 O O . GLY A 1 70 ? -19.528 7.226 26.571 1.00 54.94 70 GLY A O 1
ATOM 566 N N . ASN A 1 71 ? -20.135 8.026 28.572 1.00 53.31 71 ASN A N 1
ATOM 567 C CA . ASN A 1 71 ? -20.144 6.778 29.354 1.00 53.31 71 ASN A CA 1
ATOM 568 C C . ASN A 1 71 ? -21.176 5.715 28.881 1.00 53.31 71 ASN A C 1
ATOM 570 O O . ASN A 1 71 ? -21.879 5.110 29.688 1.00 53.31 71 ASN A O 1
ATOM 574 N N . ASN A 1 72 ? -21.314 5.503 27.572 1.00 53.03 72 ASN A N 1
ATOM 575 C CA . ASN A 1 72 ? -22.247 4.577 26.953 1.00 53.03 72 ASN A CA 1
ATOM 576 C C . ASN A 1 72 ? -21.510 3.275 26.614 1.00 53.03 72 ASN 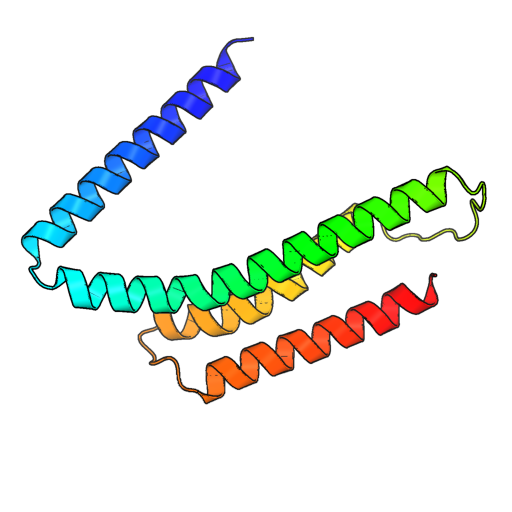A C 1
ATOM 578 O O . ASN A 1 72 ? -21.219 2.955 25.464 1.00 53.03 72 ASN A O 1
ATOM 582 N N . ILE A 1 73 ? -21.176 2.523 27.665 1.00 53.56 73 ILE A N 1
ATOM 583 C CA . ILE A 1 73 ? -20.627 1.162 27.592 1.00 53.56 73 ILE A CA 1
ATOM 584 C C . ILE A 1 73 ? -21.781 0.186 27.299 1.00 53.56 73 ILE A C 1
ATOM 586 O O . ILE A 1 73 ? -22.121 -0.685 28.094 1.00 53.56 73 ILE A O 1
ATOM 590 N N . ARG A 1 74 ? -22.465 0.388 26.178 1.00 46.78 74 ARG A N 1
ATOM 591 C CA . ARG A 1 74 ? -23.405 -0.561 25.574 1.00 46.78 74 ARG A CA 1
ATOM 592 C C . ARG A 1 74 ? -23.221 -0.346 24.081 1.00 46.78 74 ARG A C 1
ATOM 594 O O . ARG A 1 74 ? -23.666 0.659 23.556 1.00 46.78 74 ARG A O 1
ATOM 601 N N . ILE A 1 75 ? -22.418 -1.154 23.407 1.00 45.75 75 ILE A N 1
ATOM 602 C CA . ILE A 1 75 ? -22.793 -2.504 22.995 1.00 45.75 75 ILE A CA 1
ATOM 603 C C . ILE A 1 75 ? -21.585 -3.440 23.124 1.00 45.75 75 ILE A C 1
ATOM 605 O O . ILE A 1 75 ? -20.463 -3.113 22.744 1.00 45.75 75 ILE A O 1
ATOM 609 N N . VAL A 1 76 ? -21.845 -4.609 23.708 1.00 48.19 76 VAL A N 1
ATOM 610 C CA . VAL A 1 76 ? -20.937 -5.754 23.758 1.00 48.19 76 VAL A CA 1
ATOM 611 C C . VAL A 1 76 ? -20.690 -6.199 22.325 1.00 48.19 76 VAL A C 1
ATOM 613 O O . VAL A 1 76 ? -21.588 -6.759 21.700 1.00 48.19 76 VAL A O 1
ATOM 616 N N . LEU A 1 77 ? -19.485 -5.957 21.822 1.00 46.50 77 LEU A N 1
ATOM 617 C CA . LEU A 1 77 ? -19.048 -6.527 20.565 1.00 46.50 77 LEU A CA 1
ATOM 618 C C . LEU A 1 77 ? -17.920 -7.514 20.815 1.00 46.50 77 LEU A C 1
ATOM 620 O O . LEU A 1 77 ? -16.810 -7.138 21.178 1.00 46.50 77 LEU A O 1
ATOM 624 N N . TYR A 1 78 ? -18.226 -8.788 20.606 1.00 47.03 78 TYR A N 1
ATOM 625 C CA . TYR A 1 78 ? -17.277 -9.902 20.560 1.00 47.03 78 TYR A CA 1
ATOM 626 C C . TYR A 1 78 ? -16.414 -9.867 19.280 1.00 47.03 78 TYR A C 1
ATOM 628 O O . TYR A 1 78 ? -16.144 -10.894 18.667 1.00 47.03 78 TYR A O 1
ATOM 636 N N . LEU A 1 79 ? -15.990 -8.679 18.857 1.00 51.09 79 LEU A N 1
ATOM 637 C CA . LEU A 1 79 ? -15.001 -8.476 17.809 1.00 51.09 79 LEU A CA 1
ATOM 638 C C . LEU A 1 79 ? -13.890 -7.658 18.440 1.00 51.09 79 LEU A C 1
ATOM 640 O O . LEU A 1 79 ? -14.069 -6.488 18.781 1.00 51.09 79 LEU A O 1
ATOM 644 N N . ASP A 1 80 ? -12.759 -8.317 18.661 1.00 60.19 80 ASP A N 1
ATOM 645 C CA . ASP A 1 80 ? -11.589 -7.686 19.240 1.00 60.19 80 ASP A CA 1
ATOM 646 C C . ASP A 1 80 ? -11.211 -6.482 18.359 1.00 60.19 80 ASP A C 1
ATOM 648 O O . ASP A 1 80 ? -11.271 -6.564 17.129 1.00 60.19 80 ASP A O 1
ATOM 652 N N . TYR A 1 81 ? -10.816 -5.344 18.940 1.00 63.66 81 TYR A N 1
ATOM 653 C CA . TYR A 1 81 ? -10.399 -4.166 18.149 1.00 63.66 81 TYR A CA 1
ATOM 654 C C . TYR A 1 81 ? -9.297 -4.537 17.136 1.00 63.66 81 TYR A C 1
ATOM 656 O O . TYR A 1 81 ? -9.184 -3.943 16.063 1.00 63.66 81 TYR A O 1
ATOM 664 N N . PHE A 1 82 ? -8.515 -5.567 17.468 1.00 64.81 82 PHE A N 1
ATOM 665 C CA . PHE A 1 82 ? -7.541 -6.201 16.591 1.00 64.81 82 PHE A CA 1
ATOM 666 C C . PHE A 1 82 ? -8.143 -6.813 15.323 1.00 64.81 82 PHE A C 1
ATOM 668 O O . PHE A 1 82 ? -7.535 -6.709 14.261 1.00 64.81 82 PHE A O 1
ATOM 675 N N . ASP A 1 83 ? -9.315 -7.435 15.402 1.00 66.94 83 ASP A N 1
ATOM 676 C CA . ASP A 1 83 ? -9.973 -8.045 14.249 1.00 66.94 83 ASP A CA 1
ATOM 677 C C . ASP A 1 83 ? -10.533 -6.984 13.305 1.00 66.94 83 ASP A C 1
ATOM 679 O O . ASP A 1 83 ? -10.383 -7.122 12.092 1.00 66.94 83 ASP A O 1
ATOM 683 N N . LYS A 1 84 ? -11.035 -5.861 13.837 1.00 70.75 84 LYS A N 1
ATOM 684 C CA . LYS A 1 84 ? -11.399 -4.691 13.022 1.00 70.75 84 LYS A CA 1
ATOM 685 C C . LYS A 1 84 ? -10.189 -4.119 12.278 1.00 70.75 84 LYS A C 1
ATOM 687 O O . LYS A 1 84 ? -10.269 -3.876 11.080 1.00 70.75 84 LYS A O 1
ATOM 692 N N . ILE A 1 85 ? -9.041 -3.986 12.951 1.00 73.56 85 ILE A N 1
ATOM 693 C CA . ILE A 1 85 ? -7.796 -3.512 12.320 1.00 73.56 85 ILE A CA 1
ATOM 694 C C . ILE A 1 85 ? -7.316 -4.476 11.226 1.00 73.56 85 ILE A C 1
ATOM 696 O O . ILE A 1 85 ? -6.892 -4.024 10.164 1.00 73.56 85 ILE A O 1
ATOM 700 N N . LYS A 1 86 ? -7.381 -5.797 11.450 1.00 74.56 86 LYS A N 1
ATOM 701 C CA . LYS A 1 86 ? -7.042 -6.794 10.416 1.00 74.56 86 LYS A CA 1
ATOM 702 C C . LYS A 1 86 ? -7.978 -6.683 9.217 1.00 74.56 86 LYS A C 1
ATOM 704 O O . LYS A 1 86 ? -7.513 -6.739 8.083 1.00 74.56 86 LYS A O 1
ATOM 709 N N . PHE A 1 87 ? -9.276 -6.5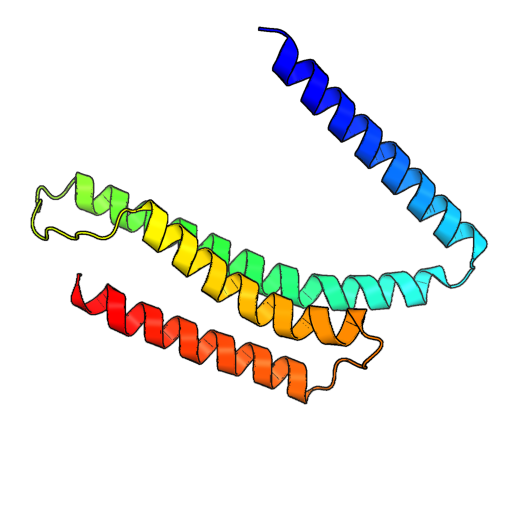29 9.469 1.00 78.19 87 PHE A N 1
ATOM 710 C CA . PHE A 1 87 ? -10.280 -6.416 8.418 1.00 78.19 87 PHE A CA 1
ATOM 711 C C . PHE A 1 87 ? -10.064 -5.146 7.593 1.00 78.19 87 PHE A C 1
ATOM 713 O O . PHE A 1 87 ? -9.984 -5.220 6.371 1.00 78.19 87 PHE A O 1
ATOM 720 N N . ASP A 1 88 ? -9.829 -4.013 8.257 1.00 73.81 88 ASP A N 1
ATOM 721 C CA . ASP A 1 88 ? -9.436 -2.765 7.609 1.00 73.81 88 ASP A CA 1
ATOM 722 C C . ASP A 1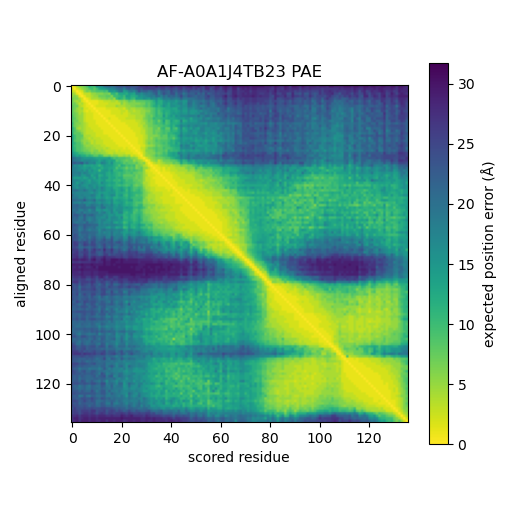 88 ? -8.187 -2.967 6.758 1.00 73.81 88 ASP A C 1
ATOM 724 O O . ASP A 1 88 ? -8.188 -2.650 5.573 1.00 73.81 88 ASP A O 1
ATOM 728 N N . PHE A 1 89 ? -7.137 -3.568 7.317 1.00 80.00 89 PHE A N 1
ATOM 729 C CA . PHE A 1 89 ? -5.907 -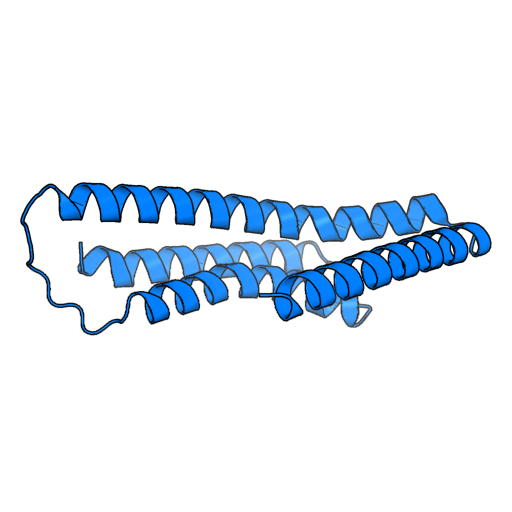3.826 6.578 1.00 80.00 89 PHE A CA 1
ATOM 730 C C . PHE A 1 89 ? -6.159 -4.638 5.301 1.00 80.00 89 PHE A C 1
ATOM 732 O O . PHE A 1 89 ? -5.655 -4.267 4.246 1.00 80.00 89 PHE A O 1
ATOM 739 N N . ILE A 1 90 ? -6.986 -5.687 5.361 1.00 83.00 90 ILE A N 1
ATOM 740 C CA . ILE A 1 90 ? -7.360 -6.491 4.187 1.00 83.00 90 ILE A CA 1
ATOM 741 C C . ILE A 1 90 ? -8.083 -5.631 3.142 1.00 83.00 90 ILE A C 1
ATOM 743 O O . ILE A 1 90 ? -7.713 -5.668 1.972 1.00 83.00 90 ILE A O 1
ATOM 747 N N . ILE A 1 91 ? -9.048 -4.801 3.549 1.00 81.75 91 ILE A N 1
ATOM 748 C CA . ILE A 1 91 ? -9.836 -3.960 2.631 1.00 81.75 91 ILE A CA 1
ATOM 749 C C . ILE A 1 91 ? -8.954 -3.013 1.814 1.00 81.75 91 ILE A C 1
ATOM 751 O O . ILE A 1 91 ? -9.223 -2.783 0.636 1.00 81.75 91 ILE A O 1
ATOM 755 N N . TYR A 1 92 ? -7.897 -2.469 2.415 1.00 77.50 92 TYR A N 1
ATOM 756 C CA . TYR A 1 92 ? -6.973 -1.578 1.712 1.00 77.50 92 TYR A CA 1
ATOM 757 C C . TYR A 1 92 ? -5.854 -2.332 0.987 1.00 77.50 92 TYR A C 1
ATOM 759 O O . TYR A 1 92 ? -5.399 -1.880 -0.063 1.00 77.50 92 TYR A O 1
ATOM 767 N N . LEU A 1 93 ? -5.430 -3.493 1.492 1.00 81.69 93 LEU A N 1
ATOM 768 C CA . LEU A 1 93 ? -4.371 -4.297 0.881 1.00 81.69 93 LEU A CA 1
ATOM 769 C C . LEU A 1 93 ? -4.845 -5.025 -0.383 1.00 81.69 93 LEU A C 1
ATOM 771 O O . LEU A 1 93 ? -4.100 -5.119 -1.354 1.00 81.69 93 LEU A O 1
ATOM 775 N N . THR A 1 94 ? -6.077 -5.528 -0.404 1.00 83.38 94 THR A N 1
ATOM 776 C CA . THR A 1 94 ? -6.636 -6.265 -1.544 1.00 83.38 94 THR A CA 1
ATOM 777 C C . THR A 1 94 ? -6.642 -5.467 -2.860 1.00 83.38 94 THR A C 1
ATOM 779 O O . THR A 1 94 ? -6.130 -5.992 -3.849 1.00 83.38 94 THR A O 1
ATOM 782 N N . PRO A 1 95 ? -7.148 -4.220 -2.943 1.00 82.00 95 PRO A N 1
ATOM 783 C CA . PRO A 1 95 ? -7.097 -3.447 -4.186 1.00 82.00 95 PRO A CA 1
ATOM 784 C C . PRO A 1 95 ? -5.662 -3.100 -4.605 1.00 82.00 95 PRO A C 1
ATOM 786 O O . PRO A 1 95 ? -5.357 -3.097 -5.795 1.00 82.00 95 PRO A O 1
ATOM 789 N N . ILE A 1 96 ? -4.754 -2.896 -3.644 1.00 81.38 96 ILE A N 1
ATOM 790 C CA . ILE A 1 96 ? -3.320 -2.728 -3.910 1.00 81.38 96 ILE A CA 1
ATOM 791 C C . ILE A 1 96 ? -2.738 -4.005 -4.544 1.00 81.38 96 ILE A C 1
ATOM 793 O O . ILE A 1 96 ? -2.022 -3.930 -5.541 1.00 81.38 96 ILE A O 1
ATOM 797 N N . ALA A 1 97 ? -3.091 -5.183 -4.023 1.00 83.69 97 ALA A N 1
ATOM 798 C CA . ALA A 1 97 ? -2.660 -6.469 -4.563 1.00 83.69 97 ALA A CA 1
ATOM 799 C C . ALA A 1 97 ? -3.198 -6.721 -5.984 1.00 83.69 97 ALA A C 1
ATOM 801 O O . ALA A 1 97 ? -2.452 -7.204 -6.831 1.00 83.69 97 ALA A O 1
ATOM 802 N N . ILE A 1 98 ? -4.446 -6.337 -6.279 1.00 83.69 98 ILE A N 1
ATOM 803 C CA . ILE A 1 98 ? -5.042 -6.453 -7.626 1.00 83.69 98 ILE A CA 1
ATOM 804 C C . ILE A 1 98 ? -4.261 -5.635 -8.666 1.00 83.69 98 ILE A C 1
ATOM 806 O O . ILE A 1 98 ? -4.173 -6.047 -9.818 1.00 83.69 98 ILE A O 1
ATOM 810 N N . ILE A 1 99 ? -3.661 -4.508 -8.273 1.00 81.56 99 ILE A N 1
ATOM 811 C CA . ILE A 1 99 ? -2.838 -3.676 -9.166 1.00 81.56 99 ILE A CA 1
ATOM 812 C C . ILE A 1 99 ? -1.388 -4.185 -9.240 1.00 81.56 99 ILE A C 1
ATOM 814 O O . ILE A 1 99 ? -0.762 -4.130 -10.296 1.00 81.56 99 ILE A O 1
ATOM 818 N N . LEU A 1 100 ? -0.836 -4.681 -8.129 1.00 79.44 100 LEU A N 1
ATOM 819 C CA . LEU A 1 100 ? 0.560 -5.127 -8.050 1.00 79.44 100 LEU A CA 1
ATOM 820 C C . LEU A 1 100 ? 0.803 -6.502 -8.678 1.00 79.44 100 LEU A C 1
ATOM 822 O O . LEU A 1 100 ? 1.814 -6.683 -9.351 1.00 79.44 100 LEU A O 1
ATOM 826 N N . ILE A 1 101 ? -0.093 -7.469 -8.459 1.00 82.06 101 ILE A N 1
ATOM 827 C CA . ILE A 1 101 ? 0.095 -8.858 -8.907 1.00 82.06 101 ILE A CA 1
ATOM 828 C C . ILE A 1 101 ? 0.255 -8.943 -10.436 1.00 82.06 101 ILE A C 1
ATOM 830 O O . ILE A 1 101 ? 1.249 -9.526 -10.873 1.00 82.06 101 ILE A O 1
ATOM 834 N N . PRO A 1 102 ? -0.619 -8.335 -11.266 1.00 81.31 102 PRO A N 1
ATOM 835 C CA . PRO A 1 102 ? -0.460 -8.371 -12.720 1.00 81.31 102 PRO A CA 1
ATOM 836 C C . PRO A 1 102 ? 0.869 -7.759 -13.176 1.00 81.31 102 PRO A C 1
ATOM 838 O O . PRO A 1 102 ? 1.558 -8.355 -14.002 1.00 81.31 102 PRO A O 1
ATOM 841 N N . LYS A 1 103 ? 1.275 -6.632 -12.572 1.00 73.81 103 LYS A N 1
ATOM 842 C CA . LYS A 1 103 ? 2.525 -5.934 -12.906 1.00 73.81 103 LYS A CA 1
ATOM 843 C C . LYS A 1 103 ? 3.771 -6.761 -12.554 1.00 73.81 103 LYS A C 1
ATOM 845 O O . LYS A 1 103 ? 4.740 -6.734 -13.305 1.00 73.81 103 LYS A O 1
ATOM 850 N N . ILE A 1 104 ? 3.744 -7.550 -11.473 1.00 78.69 104 ILE A N 1
ATOM 851 C CA . ILE A 1 104 ? 4.829 -8.491 -11.116 1.00 78.69 104 ILE A CA 1
ATOM 852 C C . ILE A 1 104 ? 4.859 -9.702 -12.061 1.00 78.69 104 ILE A C 1
ATOM 854 O O . ILE A 1 104 ? 5.932 -10.205 -12.384 1.00 78.69 104 ILE A O 1
ATOM 858 N N . MET A 1 105 ? 3.699 -10.161 -12.535 1.00 81.81 105 MET A N 1
ATOM 859 C CA . MET A 1 105 ? 3.592 -11.282 -13.478 1.00 81.81 105 MET A CA 1
ATOM 860 C C . MET A 1 105 ? 3.923 -10.894 -14.931 1.00 81.81 105 MET A C 1
ATOM 862 O O . MET A 1 105 ? 3.787 -11.724 -15.827 1.00 81.81 105 MET A O 1
ATOM 866 N N . GLY A 1 106 ? 4.358 -9.652 -15.177 1.00 72.31 106 GLY A N 1
ATOM 867 C CA . GLY A 1 106 ? 4.694 -9.154 -16.513 1.00 72.31 106 GLY A CA 1
ATOM 868 C C . GLY A 1 106 ? 3.476 -8.836 -17.384 1.00 72.31 106 GLY A C 1
ATOM 869 O O . GLY A 1 106 ? 3.628 -8.627 -18.584 1.00 72.31 106 GLY A O 1
ATOM 870 N N . SER A 1 107 ? 2.275 -8.792 -16.800 1.00 72.62 107 SER A N 1
ATOM 871 C CA . SER A 1 107 ? 1.076 -8.306 -17.478 1.00 72.62 107 SER A CA 1
ATOM 872 C C . SER A 1 107 ? 1.023 -6.787 -17.391 1.00 72.62 107 SER A C 1
ATOM 874 O O . SER A 1 107 ? 1.243 -6.204 -16.328 1.00 72.62 107 SER A O 1
ATOM 876 N N . GLU A 1 108 ? 0.655 -6.135 -18.491 1.00 72.25 108 GLU A N 1
ATOM 877 C CA . GLU A 1 108 ? 0.391 -4.700 -18.474 1.00 72.25 108 GLU A CA 1
ATOM 878 C C . GLU A 1 108 ? -0.793 -4.379 -17.556 1.00 72.25 108 GLU A C 1
ATOM 880 O O . GLU A 1 108 ? -1.779 -5.126 -17.467 1.00 72.25 108 GLU A O 1
ATOM 885 N N . ASN A 1 109 ? -0.693 -3.243 -16.866 1.00 64.81 109 ASN A N 1
ATOM 886 C CA . ASN A 1 109 ? -1.794 -2.703 -16.087 1.00 64.81 109 ASN A CA 1
ATOM 887 C C . ASN A 1 109 ? -2.834 -2.131 -17.044 1.00 64.81 109 ASN A C 1
ATOM 889 O O . ASN A 1 109 ? -2.808 -0.955 -17.394 1.00 64.81 109 ASN A O 1
ATOM 893 N N . SER A 1 110 ? -3.764 -2.985 -17.464 1.00 78.38 110 SER A N 1
ATOM 894 C CA . SER A 1 110 ? -4.909 -2.533 -18.238 1.00 78.38 110 SER A CA 1
ATOM 895 C C . SER A 1 110 ? -5.788 -1.610 -17.389 1.00 78.38 110 SER A C 1
ATOM 897 O O . SER A 1 110 ? -5.909 -1.763 -16.168 1.00 78.38 110 SER A O 1
ATOM 899 N N . LEU A 1 111 ? -6.469 -0.678 -18.050 1.00 76.38 111 LEU A N 1
ATOM 900 C CA . LEU A 1 111 ? -7.465 0.192 -17.422 1.00 76.38 111 LEU A CA 1
ATOM 901 C C . LEU A 1 111 ? -8.554 -0.638 -16.705 1.00 76.38 1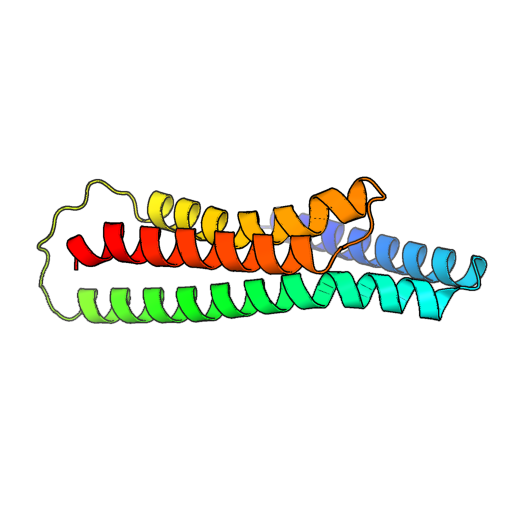11 LEU A C 1
ATOM 903 O O . LEU A 1 111 ? -9.066 -0.233 -15.661 1.00 76.38 111 LEU A O 1
ATOM 907 N N . ALA A 1 112 ? -8.826 -1.854 -17.196 1.00 78.31 112 ALA A N 1
ATOM 908 C CA . ALA A 1 112 ? -9.724 -2.806 -16.552 1.00 78.31 112 ALA A CA 1
ATOM 909 C C . ALA A 1 112 ? -9.231 -3.254 -15.163 1.00 78.31 112 ALA A C 1
ATOM 911 O O . ALA A 1 112 ? -10.048 -3.336 -14.251 1.00 78.31 112 ALA A O 1
ATOM 912 N N . ASN A 1 113 ? -7.922 -3.452 -14.954 1.00 79.75 113 ASN A N 1
ATOM 913 C CA . ASN A 1 113 ? -7.367 -3.828 -13.643 1.00 79.75 113 ASN A CA 1
ATOM 914 C C . ASN A 1 113 ? -7.556 -2.708 -12.611 1.00 79.75 113 ASN A C 1
ATOM 916 O O . ASN A 1 113 ? -7.879 -2.968 -11.452 1.00 79.75 113 ASN A O 1
ATOM 920 N N . ILE A 1 114 ? -7.398 -1.452 -13.040 1.00 79.81 114 ILE A N 1
ATOM 921 C CA . ILE A 1 114 ? -7.596 -0.273 -12.186 1.00 79.81 114 ILE A CA 1
ATOM 922 C C . ILE A 1 114 ? -9.076 -0.134 -11.812 1.00 79.81 114 ILE A C 1
ATOM 924 O O . ILE A 1 114 ? -9.399 0.043 -10.636 1.00 79.81 114 ILE A O 1
ATOM 928 N N . ILE A 1 115 ? -9.985 -0.272 -12.787 1.00 82.44 115 ILE A N 1
ATOM 929 C CA . ILE A 1 115 ? -11.434 -0.264 -12.534 1.00 82.44 115 ILE A CA 1
ATOM 930 C C . ILE A 1 115 ? -11.819 -1.413 -11.600 1.00 82.44 115 ILE A C 1
ATOM 932 O O . ILE A 1 115 ? -12.562 -1.200 -10.646 1.00 82.44 115 ILE A O 1
ATOM 936 N N . GLN A 1 116 ? -11.295 -2.617 -11.827 1.00 83.69 116 GLN A N 1
ATOM 937 C CA . GLN A 1 116 ? -11.576 -3.783 -10.997 1.00 83.69 116 GLN A CA 1
ATOM 938 C C . GLN A 1 116 ? -11.100 -3.578 -9.555 1.00 83.69 116 GLN A C 1
ATOM 940 O O . GLN A 1 116 ? -11.857 -3.854 -8.626 1.00 83.69 116 GLN A O 1
ATOM 945 N N . ALA A 1 117 ? -9.896 -3.039 -9.351 1.00 83.69 117 ALA A N 1
ATOM 946 C CA . ALA A 1 117 ? -9.395 -2.698 -8.022 1.00 83.69 117 ALA A CA 1
ATOM 947 C C . ALA A 1 117 ? -10.292 -1.663 -7.323 1.00 83.69 117 ALA A C 1
ATOM 949 O O . ALA A 1 117 ? -10.606 -1.814 -6.142 1.00 83.69 117 ALA A O 1
ATOM 950 N N . LEU A 1 118 ? -10.759 -0.647 -8.054 1.00 82.50 118 LEU A N 1
ATOM 951 C CA . LEU A 1 118 ? -11.647 0.387 -7.524 1.00 82.50 118 LEU A CA 1
ATOM 952 C C . LEU A 1 118 ? -13.031 -0.171 -7.159 1.00 82.50 118 LEU A C 1
ATOM 954 O O . LEU A 1 118 ? -13.555 0.137 -6.090 1.00 82.50 118 LEU A O 1
ATOM 958 N N . VAL A 1 119 ? -13.602 -1.036 -7.998 1.00 86.25 119 VAL A N 1
ATOM 959 C CA . VAL A 1 119 ? -14.878 -1.715 -7.727 1.00 86.25 119 VAL A CA 1
ATOM 960 C C . VAL A 1 119 ? -14.757 -2.633 -6.513 1.00 86.25 119 VAL A C 1
ATOM 962 O O . VAL A 1 119 ? -15.608 -2.583 -5.628 1.00 86.25 119 VAL A O 1
ATOM 965 N N . VAL A 1 120 ? -13.688 -3.428 -6.425 1.00 86.88 120 VAL A N 1
ATOM 966 C CA . VAL A 1 120 ? -13.434 -4.304 -5.272 1.00 86.88 120 VAL A CA 1
ATOM 967 C C . VAL A 1 120 ? -13.279 -3.485 -3.991 1.00 86.88 120 VAL A C 1
ATOM 969 O O . VAL A 1 120 ? -13.893 -3.824 -2.980 1.00 86.88 120 VAL A O 1
ATOM 972 N N . PHE A 1 121 ? -12.537 -2.375 -4.039 1.00 84.12 121 PHE A N 1
ATOM 973 C CA . PHE A 1 121 ? -12.422 -1.456 -2.909 1.00 84.12 121 PHE A CA 1
ATOM 974 C C . PHE A 1 121 ? -13.785 -0.908 -2.475 1.00 84.12 121 PHE A C 1
ATOM 976 O O . PHE A 1 121 ? -14.107 -0.969 -1.292 1.00 84.12 121 PHE A O 1
ATOM 983 N N . LEU A 1 122 ? -14.612 -0.426 -3.411 1.00 83.81 122 LEU A N 1
ATOM 984 C CA . LEU A 1 122 ? -15.945 0.095 -3.096 1.00 83.81 122 LEU A CA 1
ATOM 985 C C . LEU A 1 122 ? -16.850 -0.976 -2.484 1.00 83.81 122 LEU A C 1
ATOM 987 O O . LEU A 1 122 ? -17.483 -0.712 -1.465 1.00 83.81 122 LEU A O 1
ATOM 991 N N . ILE A 1 123 ? -16.898 -2.180 -3.063 1.00 85.56 123 ILE A N 1
ATOM 992 C CA . ILE A 1 123 ? -17.706 -3.290 -2.537 1.00 85.56 123 ILE A CA 1
ATOM 993 C C . ILE A 1 123 ? -17.292 -3.602 -1.101 1.00 85.56 123 ILE A C 1
ATOM 995 O O . ILE A 1 123 ? -18.146 -3.662 -0.222 1.00 85.56 123 ILE A O 1
ATOM 999 N N . MET A 1 124 ? -15.992 -3.756 -0.846 1.00 83.31 124 MET A N 1
ATOM 1000 C CA . MET A 1 124 ? -15.492 -4.070 0.490 1.00 83.31 124 MET A CA 1
ATOM 1001 C C . MET A 1 124 ? -15.696 -2.923 1.481 1.00 83.31 124 MET A C 1
ATOM 1003 O O . MET A 1 124 ? -16.073 -3.174 2.621 1.00 83.31 124 MET A O 1
ATOM 1007 N N . PHE A 1 125 ? -15.516 -1.674 1.051 1.00 79.38 125 PHE A N 1
ATOM 1008 C CA . PHE A 1 125 ? -15.769 -0.493 1.871 1.00 79.38 125 PHE A CA 1
ATOM 1009 C C . PHE A 1 125 ? -17.247 -0.382 2.268 1.00 79.38 125 PHE A C 1
ATOM 1011 O O . PHE A 1 125 ? -17.568 -0.160 3.433 1.00 79.38 125 PHE A O 1
ATOM 1018 N N . PHE A 1 126 ? -18.173 -0.576 1.322 1.00 81.19 126 PHE A N 1
ATOM 1019 C CA . PHE A 1 126 ? -19.605 -0.576 1.624 1.00 81.19 126 PHE A CA 1
ATOM 1020 C C . PHE A 1 126 ? -20.020 -1.782 2.462 1.00 81.19 126 PHE A C 1
ATOM 1022 O O . PHE A 1 126 ? -20.874 -1.637 3.331 1.00 81.19 126 PHE A O 1
ATOM 1029 N N . TRP A 1 127 ? -19.420 -2.949 2.231 1.00 80.00 127 TRP A N 1
ATOM 1030 C CA . TRP A 1 127 ? -19.660 -4.156 3.017 1.00 80.00 127 TRP A CA 1
ATOM 1031 C C . TRP A 1 127 ? -19.233 -3.975 4.473 1.00 80.00 127 TRP A C 1
ATOM 1033 O O . TRP A 1 127 ? -20.003 -4.249 5.389 1.00 80.00 127 TRP A O 1
ATOM 1043 N N . GLU A 1 128 ? -18.032 -3.450 4.692 1.00 78.50 128 GLU A N 1
ATOM 1044 C CA . GLU A 1 128 ? -17.513 -3.117 6.014 1.00 78.50 128 GLU A CA 1
ATOM 1045 C C . GLU A 1 128 ? -18.375 -2.059 6.693 1.00 78.50 128 GLU A C 1
ATOM 1047 O O . GLU A 1 128 ? -18.821 -2.262 7.821 1.00 78.50 128 GLU A O 1
ATOM 1052 N N . LYS A 1 129 ? -18.728 -0.987 5.977 1.00 73.75 129 LYS A N 1
ATOM 1053 C CA . LYS A 1 129 ? -19.684 -0.014 6.494 1.00 73.75 129 LYS A CA 1
ATOM 1054 C C . LYS A 1 129 ? -21.008 -0.690 6.850 1.00 73.75 129 LYS A C 1
ATOM 1056 O O . LYS A 1 129 ? -21.520 -0.454 7.923 1.00 73.75 129 LYS A O 1
ATOM 1061 N N . TYR A 1 130 ? -21.571 -1.565 6.025 1.00 78.31 130 TYR A N 1
ATOM 1062 C CA . TYR A 1 130 ? -22.854 -2.207 6.325 1.00 78.31 130 TYR A CA 1
ATOM 1063 C C . TYR A 1 130 ? -22.802 -3.151 7.538 1.00 78.31 130 TYR A C 1
ATOM 1065 O O . TYR A 1 130 ? -23.754 -3.186 8.319 1.00 78.31 130 TYR A O 1
ATOM 1073 N N . ILE A 1 131 ? -21.710 -3.901 7.707 1.00 68.31 131 ILE A N 1
ATOM 1074 C CA . ILE A 1 131 ? -21.533 -4.821 8.838 1.00 68.31 131 ILE A CA 1
ATOM 1075 C C . ILE A 1 131 ? -21.320 -4.047 10.137 1.00 68.31 131 ILE A C 1
ATOM 1077 O O . ILE A 1 131 ? -22.038 -4.278 11.104 1.00 68.31 131 ILE A O 1
ATOM 1081 N N . PHE A 1 132 ? -20.384 -3.100 10.150 1.00 65.44 132 PHE A N 1
ATOM 1082 C CA . PHE A 1 132 ? -19.973 -2.428 11.382 1.00 65.44 132 PHE A CA 1
ATOM 1083 C C . PHE A 1 132 ? -20.832 -1.203 11.730 1.00 65.44 132 PHE A C 1
ATOM 1085 O O . PHE A 1 132 ? -20.844 -0.777 12.878 1.00 65.44 132 PHE A O 1
ATOM 1092 N N . ASN A 1 133 ? -21.605 -0.653 10.787 1.00 57.56 133 ASN A N 1
ATOM 1093 C CA . ASN A 1 133 ? -22.566 0.431 11.050 1.00 57.56 133 ASN A CA 1
ATOM 1094 C C . ASN A 1 133 ? -23.903 -0.088 11.611 1.00 57.56 133 ASN A C 1
ATOM 1096 O O . ASN A 1 133 ? -24.785 0.710 11.904 1.00 57.56 133 ASN A O 1
ATOM 1100 N N . LYS A 1 134 ? -24.084 -1.413 11.741 1.00 44.06 134 LYS A N 1
ATOM 1101 C CA . LYS A 1 134 ? -25.179 -2.013 12.530 1.00 44.06 134 LYS A CA 1
ATOM 1102 C C . LYS A 1 134 ? -24.849 -2.141 14.020 1.00 44.06 134 LYS A C 1
ATOM 1104 O O . LYS A 1 134 ? -25.715 -2.529 14.800 1.00 44.06 134 LYS A O 1
ATOM 1109 N N . GLU A 1 135 ? -23.612 -1.839 14.394 1.00 43.66 135 GLU A N 1
ATOM 1110 C CA . GLU A 1 135 ? -23.091 -1.922 15.760 1.00 43.66 135 GLU A CA 1
ATOM 1111 C C . GLU A 1 135 ? -22.783 -0.532 16.355 1.00 43.66 135 GLU A C 1
ATOM 1113 O O . GLU A 1 135 ? -22.377 -0.430 17.517 1.00 43.66 135 GLU A O 1
ATOM 1118 N N . GLU A 1 136 ? -22.989 0.533 15.569 1.00 39.34 136 GLU A N 1
ATOM 1119 C CA . GLU A 1 136 ? -23.067 1.929 16.025 1.00 39.34 136 GLU A CA 1
ATOM 1120 C C . GLU A 1 136 ? -24.507 2.318 16.372 1.00 39.34 136 GLU A C 1
ATOM 1122 O O . GLU A 1 136 ? -24.656 3.058 17.372 1.00 39.34 136 GLU A O 1
#